Protein AF-A0A943KVH1-F1 (afdb_monomer)

Secondary structure (DSSP, 8-state):
--S-----S-SEEEEEEEE-SSSPEEEEEEEESSS-GGGPEEPGGGSSEEE-TT-EEEEEE-S--SEEEEEEE-TTS---EEEEEEEE-

Structure (mmCIF, N/CA/C/O backbone):
data_AF-A0A943KVH1-F1
#
_entry.id   AF-A0A943KVH1-F1
#
loop_
_atom_site.group_PDB
_atom_site.id
_atom_site.type_symbol
_atom_site.label_atom_id
_atom_site.label_alt_id
_atom_site.label_comp_id
_atom_site.label_asym_id
_atom_site.label_entity_id
_atom_site.label_seq_id
_atom_site.pdbx_PDB_ins_code
_atom_site.Cartn_x
_atom_site.Cartn_y
_atom_site.Cartn_z
_atom_site.occupancy
_atom_site.B_iso_or_equiv
_atom_site.auth_seq_id
_atom_site.auth_comp_id
_atom_site.auth_asym_id
_atom_site.auth_atom_id
_atom_site.pdbx_PDB_model_num
ATOM 1 N N . MET A 1 1 ? 15.305 0.606 -27.707 1.00 74.00 1 MET A N 1
ATOM 2 C CA . MET A 1 1 ? 15.975 0.746 -26.398 1.00 74.00 1 MET A CA 1
ATOM 3 C C . MET A 1 1 ? 14.892 0.704 -25.338 1.00 74.00 1 MET A C 1
ATOM 5 O O . MET A 1 1 ? 13.869 1.343 -25.547 1.00 74.00 1 MET A O 1
ATOM 9 N N . PHE A 1 2 ? 15.058 -0.092 -24.283 1.00 81.00 2 PHE A N 1
ATOM 10 C CA . PHE A 1 2 ? 14.129 -0.064 -23.153 1.00 81.00 2 PHE A CA 1
ATOM 11 C C . PHE A 1 2 ? 14.458 1.142 -22.271 1.00 81.00 2 PHE A C 1
ATOM 13 O O . PHE A 1 2 ? 15.632 1.418 -22.031 1.00 81.00 2 PHE A O 1
ATOM 20 N N . ASN A 1 3 ? 13.430 1.859 -21.824 1.00 84.50 3 ASN A N 1
ATOM 21 C CA . ASN A 1 3 ? 13.572 2.968 -20.883 1.00 84.50 3 ASN A CA 1
ATOM 22 C C . ASN A 1 3 ? 13.405 2.448 -19.446 1.00 84.50 3 ASN A C 1
ATOM 24 O O . ASN A 1 3 ? 12.782 1.408 -19.242 1.00 84.50 3 ASN A O 1
ATOM 28 N N . ASN A 1 4 ? 13.932 3.190 -18.464 1.00 84.56 4 ASN A N 1
ATOM 29 C CA . ASN A 1 4 ? 13.740 2.928 -17.029 1.00 84.56 4 ASN A CA 1
ATOM 30 C C . ASN A 1 4 ? 14.200 1.529 -16.584 1.00 84.56 4 ASN A C 1
ATOM 32 O O . ASN A 1 4 ? 13.486 0.814 -15.885 1.00 84.56 4 ASN A O 1
ATOM 36 N N . THR A 1 5 ? 15.408 1.148 -16.999 1.00 85.44 5 THR A N 1
ATOM 37 C CA . THR A 1 5 ? 16.033 -0.136 -16.650 1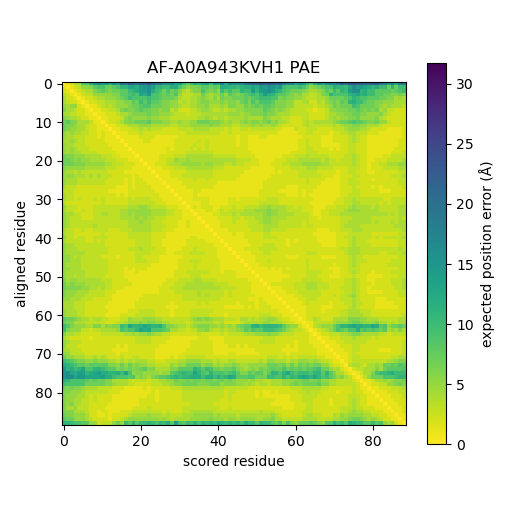.00 85.44 5 THR A CA 1
ATOM 38 C C . THR A 1 5 ? 16.639 -0.167 -15.246 1.00 85.44 5 THR A C 1
ATOM 40 O O . THR A 1 5 ? 17.055 -1.232 -14.795 1.00 85.44 5 THR A O 1
ATOM 43 N N . ASP A 1 6 ? 16.705 0.977 -14.563 1.00 87.81 6 ASP A N 1
ATOM 44 C CA . ASP A 1 6 ? 17.227 1.073 -13.202 1.00 87.81 6 ASP A CA 1
ATOM 45 C C . ASP A 1 6 ? 16.228 0.530 -12.1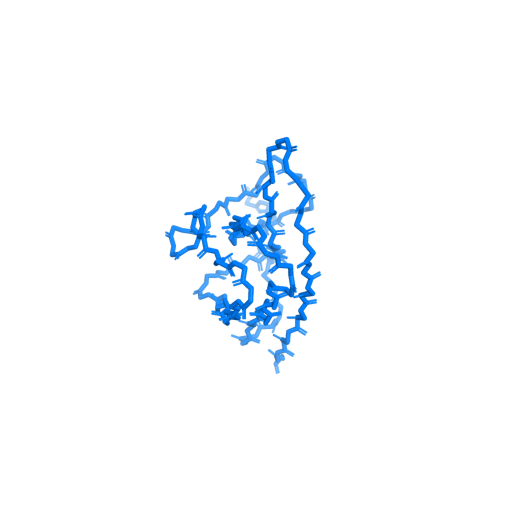71 1.00 87.81 6 ASP A C 1
ATOM 47 O O . ASP A 1 6 ? 15.008 0.662 -12.299 1.00 87.81 6 ASP A O 1
ATOM 51 N N . ILE A 1 7 ? 16.772 -0.054 -11.109 1.00 88.81 7 ILE A N 1
ATOM 52 C CA . ILE A 1 7 ? 16.058 -0.664 -9.987 1.00 88.81 7 ILE A CA 1
ATOM 53 C C . ILE A 1 7 ? 16.473 0.028 -8.687 1.00 88.81 7 ILE A C 1
ATOM 55 O O . ILE A 1 7 ? 17.572 0.577 -8.595 1.00 88.81 7 ILE A O 1
ATOM 59 N N . SER A 1 8 ? 15.617 -0.027 -7.664 1.00 89.88 8 SER A N 1
ATOM 60 C CA . SER A 1 8 ? 16.000 0.399 -6.320 1.00 89.88 8 SER A CA 1
ATOM 61 C C . SER A 1 8 ? 17.295 -0.300 -5.869 1.00 89.88 8 SER A C 1
ATOM 63 O O . SER A 1 8 ? 17.420 -1.516 -6.038 1.00 89.88 8 SER A O 1
ATOM 65 N N . PRO A 1 9 ? 18.246 0.425 -5.250 1.00 90.31 9 PRO A N 1
ATOM 66 C CA . PRO A 1 9 ? 19.448 -0.183 -4.684 1.00 90.31 9 PRO A CA 1
ATOM 67 C C . PRO A 1 9 ? 19.171 -0.961 -3.385 1.00 90.31 9 PRO A C 1
ATOM 69 O O . PRO A 1 9 ? 20.061 -1.645 -2.886 1.00 90.31 9 PRO A O 1
ATOM 72 N N . LEU A 1 10 ? 17.966 -0.847 -2.812 1.00 90.81 10 LEU A N 1
ATOM 73 C CA . LEU A 1 10 ? 17.593 -1.527 -1.574 1.00 90.81 10 LEU A CA 1
ATOM 74 C C . LEU A 1 10 ? 17.294 -3.007 -1.836 1.00 90.81 10 LEU A C 1
ATOM 76 O O . LEU A 1 10 ? 16.500 -3.346 -2.711 1.00 90.81 10 LEU A O 1
ATOM 80 N N . ARG A 1 11 ? 17.901 -3.892 -1.040 1.00 86.88 11 ARG A N 1
ATOM 81 C CA . ARG A 1 11 ? 17.782 -5.354 -1.182 1.00 86.88 11 ARG A CA 1
ATOM 82 C C . ARG A 1 11 ? 16.703 -5.954 -0.295 1.00 86.88 11 ARG A C 1
ATOM 84 O O . ARG A 1 11 ? 16.067 -6.932 -0.676 1.00 86.88 11 ARG A O 1
ATOM 91 N N . THR A 1 12 ? 16.496 -5.357 0.874 1.00 91.56 12 THR A N 1
ATOM 92 C CA . THR A 1 12 ? 15.482 -5.787 1.838 1.00 91.56 12 THR A CA 1
ATOM 93 C C . THR A 1 12 ? 14.627 -4.592 2.194 1.00 91.56 12 THR A C 1
ATOM 95 O O . THR A 1 12 ? 15.140 -3.600 2.711 1.00 91.56 12 THR A O 1
ATOM 98 N N . VAL A 1 13 ? 13.325 -4.681 1.925 1.00 95.00 13 VAL A N 1
ATOM 99 C CA . VAL A 1 13 ? 12.378 -3.599 2.195 1.00 95.00 13 VAL A CA 1
ATOM 100 C C . VAL A 1 13 ? 11.118 -4.148 2.853 1.00 95.00 13 VAL A C 1
ATOM 102 O O . VAL A 1 13 ? 10.567 -5.175 2.448 1.00 95.00 13 VAL A O 1
ATOM 105 N N . SER A 1 14 ? 10.643 -3.440 3.875 1.00 96.44 14 SER A N 1
ATOM 106 C CA . SER A 1 14 ? 9.388 -3.746 4.554 1.00 96.44 14 SER A CA 1
ATOM 107 C C . SER A 1 14 ? 8.662 -2.485 5.009 1.00 96.44 14 SER A C 1
ATOM 109 O O . SER A 1 14 ? 9.281 -1.470 5.332 1.00 96.44 14 SER A O 1
ATOM 111 N N . PHE A 1 15 ? 7.335 -2.574 5.064 1.00 97.81 15 PHE A N 1
ATOM 112 C CA . PHE A 1 15 ? 6.491 -1.598 5.736 1.00 97.81 15 PHE A CA 1
ATOM 113 C C . PHE A 1 15 ? 5.898 -2.207 7.002 1.00 97.81 15 PHE A C 1
ATOM 115 O O . PHE A 1 15 ? 5.353 -3.311 6.969 1.00 97.81 15 PHE A O 1
ATOM 122 N N . PHE A 1 16 ? 5.954 -1.466 8.102 1.00 98.38 16 PHE A N 1
ATOM 123 C CA . PHE A 1 16 ? 5.256 -1.786 9.341 1.00 98.38 16 PHE A CA 1
ATOM 124 C C . PHE A 1 16 ? 4.029 -0.891 9.432 1.00 98.38 16 PHE A C 1
ATOM 126 O O . PHE A 1 16 ? 4.164 0.327 9.536 1.00 98.38 16 PHE A O 1
ATOM 133 N N . VAL A 1 17 ? 2.844 -1.488 9.377 1.00 98.25 17 VAL A N 1
ATOM 134 C CA . VAL A 1 17 ? 1.565 -0.777 9.396 1.00 98.25 17 VAL A CA 1
ATOM 135 C C . VAL A 1 17 ? 0.845 -1.090 10.699 1.00 98.25 17 VAL A C 1
ATOM 137 O O . VAL A 1 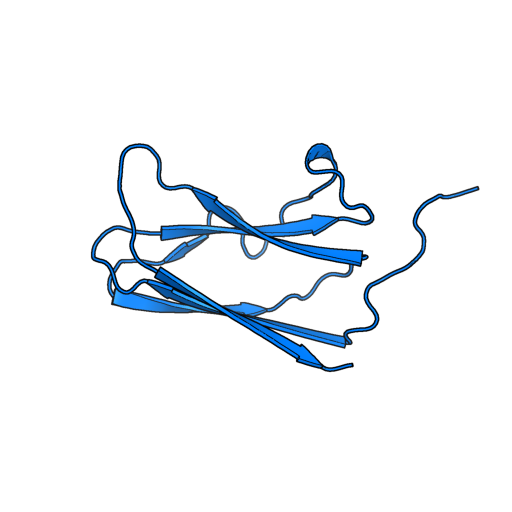17 ? 0.677 -2.255 11.053 1.00 98.25 17 VAL A O 1
ATOM 140 N N . TYR A 1 18 ? 0.409 -0.048 11.398 1.00 98.31 18 TYR A N 1
ATOM 141 C CA . TYR A 1 18 ? -0.324 -0.134 12.657 1.00 98.31 18 TYR A CA 1
ATOM 142 C C . TYR A 1 18 ? -1.670 0.561 12.479 1.00 98.31 18 TYR A C 1
ATOM 144 O O . TYR A 1 18 ? -1.708 1.789 12.388 1.00 98.31 18 TYR A O 1
ATOM 152 N N . ASN A 1 19 ? -2.763 -0.201 12.417 1.00 97.38 19 ASN A N 1
ATOM 153 C CA . ASN A 1 19 ? -4.107 0.366 12.373 1.00 97.38 19 ASN A CA 1
ATOM 154 C C . ASN A 1 19 ? -4.568 0.654 13.806 1.00 97.38 19 ASN A C 1
ATOM 156 O O . ASN A 1 19 ? -5.097 -0.213 14.493 1.00 97.38 19 ASN A O 1
ATOM 160 N N . THR A 1 20 ? -4.302 1.866 14.284 1.00 97.50 20 THR A N 1
ATOM 161 C CA . THR A 1 20 ? -4.582 2.276 15.667 1.00 97.50 20 THR A CA 1
ATOM 162 C C . THR A 1 20 ? -6.031 2.713 15.882 1.00 97.50 20 THR A C 1
ATOM 164 O O . THR A 1 20 ? -6.450 2.895 17.023 1.00 97.50 20 THR A O 1
ATOM 167 N N . GLY A 1 21 ? -6.795 2.889 14.801 1.00 94.94 21 GLY A N 1
ATOM 168 C CA . GLY A 1 21 ? -8.230 3.140 14.837 1.00 94.94 21 GLY A CA 1
ATOM 169 C C . GLY A 1 21 ? -9.064 1.864 14.972 1.00 94.94 21 GLY A C 1
ATOM 170 O O . GLY A 1 21 ? -8.552 0.758 15.115 1.00 94.94 21 GLY A O 1
ATOM 171 N N . THR A 1 22 ? -10.385 2.030 14.904 1.00 94.94 22 THR A N 1
ATOM 172 C CA . THR A 1 22 ? -11.365 0.932 14.991 1.00 94.94 22 THR A CA 1
ATOM 173 C C . THR A 1 22 ? -11.856 0.445 13.626 1.00 94.94 22 THR A C 1
ATOM 175 O O . THR A 1 22 ? -12.280 -0.701 13.498 1.00 94.94 22 THR A O 1
ATOM 178 N N . ASN A 1 23 ? -11.788 1.292 12.596 1.00 95.38 23 ASN A N 1
ATOM 179 C CA . ASN A 1 23 ? -12.219 0.950 11.243 1.00 95.38 23 ASN A CA 1
ATOM 180 C C . ASN A 1 23 ? -11.153 0.131 10.507 1.00 95.38 23 ASN A C 1
ATOM 182 O O . ASN A 1 23 ? -9.956 0.331 10.705 1.00 95.38 23 ASN A O 1
ATOM 186 N N . THR A 1 24 ? -11.585 -0.776 9.630 1.00 94.44 24 THR A N 1
ATOM 187 C CA . THR A 1 24 ? -10.666 -1.579 8.810 1.00 94.44 24 THR A CA 1
ATOM 188 C C . THR A 1 24 ? -9.945 -0.696 7.794 1.00 94.44 24 THR A C 1
ATOM 190 O O . THR A 1 24 ? -10.575 0.033 7.031 1.00 94.44 24 THR A O 1
ATOM 193 N N . LEU A 1 25 ? -8.619 -0.801 7.760 1.00 95.88 25 LEU A N 1
ATOM 194 C CA . LEU A 1 25 ? -7.755 -0.174 6.770 1.00 95.88 25 LEU A CA 1
ATOM 195 C C . LEU A 1 25 ? -7.516 -1.162 5.624 1.00 95.88 25 LEU A C 1
ATOM 197 O O . LEU A 1 25 ? -7.049 -2.274 5.859 1.00 95.88 25 LEU A O 1
ATOM 201 N N . THR A 1 26 ? -7.790 -0.753 4.386 1.00 96.38 26 THR A N 1
ATOM 202 C CA . THR A 1 26 ? -7.451 -1.548 3.195 1.00 96.38 26 THR A CA 1
ATOM 203 C C . THR A 1 26 ? -6.228 -0.952 2.516 1.00 96.38 26 THR A C 1
ATOM 205 O O . THR A 1 26 ? -6.212 0.249 2.237 1.00 96.38 26 THR A O 1
ATOM 208 N N . ILE A 1 27 ? -5.215 -1.780 2.247 1.00 97.31 27 ILE A N 1
ATOM 209 C CA . ILE A 1 27 ? -3.977 -1.367 1.576 1.00 97.31 27 ILE A CA 1
ATOM 210 C C . ILE A 1 27 ? -3.615 -2.259 0.392 1.00 97.31 27 ILE A C 1
ATOM 212 O O . ILE A 1 27 ? -3.895 -3.455 0.379 1.00 97.31 27 ILE A O 1
ATOM 216 N N . SER A 1 28 ? -2.900 -1.676 -0.562 1.00 97.75 28 SER A N 1
ATOM 217 C CA . SER A 1 28 ? -2.271 -2.373 -1.674 1.00 97.75 28 SER A CA 1
ATOM 218 C C . SER A 1 28 ? -0.794 -2.001 -1.756 1.00 97.75 28 SER A C 1
ATOM 220 O O . SER A 1 28 ? -0.459 -0.814 -1.803 1.00 97.75 28 SER A O 1
ATOM 222 N N . LEU A 1 29 ? 0.097 -2.995 -1.785 1.00 97.75 29 LEU A N 1
ATOM 223 C CA . LEU A 1 29 ? 1.509 -2.768 -2.099 1.00 97.75 29 LEU A CA 1
ATOM 224 C C . LEU A 1 29 ? 1.630 -2.534 -3.602 1.00 97.75 29 LEU A C 1
ATOM 226 O O . LEU A 1 29 ? 1.111 -3.319 -4.392 1.00 97.75 29 LEU A O 1
ATOM 230 N N . GLN A 1 30 ? 2.308 -1.465 -4.003 1.00 97.44 30 GLN A N 1
ATOM 231 C CA . GLN A 1 30 ? 2.488 -1.140 -5.412 1.00 97.44 30 GLN A CA 1
ATOM 232 C C . GLN A 1 30 ? 3.934 -0.803 -5.737 1.00 97.44 30 GLN A C 1
ATOM 234 O O . GLN A 1 30 ? 4.653 -0.254 -4.903 1.00 97.44 30 GLN A O 1
ATOM 239 N N . MET A 1 31 ? 4.317 -1.074 -6.978 1.00 95.56 31 MET A N 1
ATOM 240 C CA . MET A 1 31 ? 5.666 -0.888 -7.500 1.00 95.56 31 MET A CA 1
ATOM 241 C C . MET A 1 31 ? 5.632 -0.264 -8.895 1.00 95.56 31 MET A C 1
ATOM 243 O O . MET A 1 31 ? 4.700 -0.513 -9.658 1.00 95.56 31 MET A O 1
ATOM 247 N N . SER A 1 32 ? 6.638 0.548 -9.220 1.00 95.06 32 SER A N 1
ATOM 248 C CA . SER A 1 32 ? 6.744 1.229 -10.514 1.00 95.06 32 SER A CA 1
ATOM 249 C C . SER A 1 32 ? 8.207 1.435 -10.936 1.00 95.06 32 SER A C 1
ATOM 251 O O . SER A 1 32 ? 9.068 1.655 -10.075 1.00 95.06 32 SER A O 1
ATOM 253 N N . PRO A 1 33 ? 8.522 1.399 -12.245 1.00 92.88 33 PRO A N 1
ATOM 254 C CA . PRO A 1 33 ? 9.815 1.842 -12.771 1.00 92.88 33 PRO A CA 1
ATOM 255 C C . PRO A 1 33 ? 9.933 3.378 -12.859 1.00 92.88 33 PRO A C 1
ATOM 257 O O . PRO A 1 33 ? 11.034 3.902 -13.030 1.00 92.88 33 PRO A O 1
ATOM 260 N N . THR A 1 34 ? 8.819 4.109 -12.736 1.00 92.75 34 THR A N 1
ATOM 261 C CA . THR A 1 34 ? 8.747 5.576 -12.849 1.00 92.75 34 THR A CA 1
ATOM 262 C C . THR A 1 34 ? 7.993 6.198 -11.667 1.00 92.75 34 THR A C 1
ATOM 264 O O . THR A 1 34 ? 7.316 5.519 -10.895 1.00 92.75 34 THR A O 1
ATOM 267 N N . THR A 1 35 ? 8.057 7.520 -11.529 1.00 92.00 35 THR A N 1
ATOM 268 C CA . THR A 1 35 ? 7.246 8.256 -10.545 1.00 92.00 35 THR A CA 1
ATOM 269 C C . THR A 1 35 ? 5.804 8.502 -11.004 1.00 92.00 35 THR A C 1
ATOM 271 O O . THR A 1 35 ? 4.999 8.999 -10.217 1.00 92.00 35 THR A O 1
ATOM 274 N N . ASN A 1 36 ? 5.449 8.160 -12.247 1.00 95.25 36 ASN A N 1
ATOM 275 C CA . ASN A 1 36 ? 4.107 8.364 -12.781 1.00 95.25 36 ASN A CA 1
ATOM 276 C C . ASN A 1 36 ? 3.102 7.427 -12.094 1.00 95.25 36 ASN A C 1
ATOM 278 O O . ASN A 1 36 ? 3.263 6.209 -12.077 1.00 95.25 36 ASN A O 1
ATOM 282 N N . ASN A 1 37 ? 2.027 8.001 -11.553 1.00 94.94 37 ASN A N 1
ATOM 283 C CA . ASN A 1 37 ? 1.012 7.269 -10.797 1.00 94.94 37 ASN A CA 1
ATOM 284 C C . ASN A 1 37 ? 0.301 6.177 -11.602 1.00 94.94 37 ASN A C 1
ATOM 286 O O . ASN A 1 37 ? -0.110 5.185 -11.001 1.00 94.94 37 ASN A O 1
ATOM 290 N N . ALA A 1 38 ? 0.149 6.363 -12.916 1.00 96.12 38 ALA A N 1
ATOM 291 C CA . ALA A 1 38 ? -0.524 5.404 -13.792 1.00 96.12 38 ALA A CA 1
ATOM 292 C C . ALA A 1 38 ? 0.294 4.121 -14.026 1.00 96.12 38 ALA A C 1
ATOM 294 O O . ALA A 1 38 ? -0.285 3.093 -14.361 1.00 96.12 38 ALA A O 1
ATOM 295 N N . ASP A 1 39 ? 1.611 4.171 -13.802 1.00 94.81 39 ASP A N 1
ATOM 296 C CA . ASP A 1 39 ? 2.525 3.051 -14.064 1.00 94.81 39 ASP A CA 1
ATOM 297 C C . ASP A 1 39 ? 2.696 2.130 -12.840 1.00 94.81 39 ASP A C 1
ATOM 299 O O . ASP A 1 39 ? 3.394 1.118 -12.906 1.00 94.81 39 ASP A O 1
ATOM 303 N N . TYR A 1 40 ? 2.062 2.462 -11.709 1.00 96.75 40 TYR A N 1
ATOM 304 C CA . TYR A 1 40 ? 2.109 1.630 -10.510 1.00 96.75 40 TYR A CA 1
ATOM 305 C C . TYR A 1 40 ? 1.266 0.369 -10.674 1.00 96.75 40 TYR A C 1
ATOM 307 O O . TYR A 1 40 ? 0.047 0.424 -10.836 1.00 96.75 40 TYR A O 1
ATOM 315 N N . ILE A 1 41 ? 1.923 -0.776 -10.523 1.00 96.06 41 ILE A N 1
ATOM 316 C CA . ILE A 1 41 ? 1.304 -2.098 -10.567 1.00 96.06 41 ILE A CA 1
ATOM 317 C C . ILE A 1 41 ? 1.168 -2.619 -9.139 1.00 96.06 41 ILE A C 1
ATOM 319 O O . ILE A 1 41 ? 2.088 -2.493 -8.328 1.00 96.06 41 ILE A O 1
ATOM 323 N N . THR A 1 42 ? 0.012 -3.205 -8.830 1.00 97.12 42 THR A N 1
ATOM 324 C CA . THR A 1 42 ? -0.251 -3.808 -7.522 1.00 97.12 42 THR A CA 1
ATOM 325 C C . THR A 1 42 ? 0.406 -5.179 -7.408 1.00 97.12 42 THR A C 1
ATOM 327 O O . THR A 1 42 ? 0.229 -6.046 -8.264 1.00 97.12 42 THR A O 1
ATOM 330 N N . ASP A 1 43 ? 1.130 -5.387 -6.313 1.00 96.06 43 ASP A N 1
ATOM 331 C CA . ASP A 1 43 ? 1.654 -6.686 -5.926 1.00 96.06 43 ASP A CA 1
ATOM 332 C C . ASP A 1 43 ? 0.487 -7.613 -5.521 1.00 96.06 43 ASP A C 1
ATOM 334 O O . ASP A 1 43 ? -0.277 -7.281 -4.609 1.00 96.06 43 ASP A O 1
ATOM 338 N N . PRO A 1 44 ? 0.324 -8.789 -6.155 1.00 95.12 44 PRO A N 1
ATOM 339 C CA . PRO A 1 44 ? -0.804 -9.678 -5.878 1.00 95.12 44 PRO A CA 1
ATOM 340 C C . PRO A 1 44 ? -0.786 -10.276 -4.464 1.00 95.12 44 PRO A C 1
ATOM 342 O O . PRO A 1 44 ? -1.835 -10.688 -3.975 1.00 95.12 44 PRO A O 1
ATOM 345 N N . SER A 1 45 ? 0.368 -10.313 -3.790 1.00 95.19 45 SER A N 1
ATOM 346 C CA . SER A 1 45 ? 0.485 -10.774 -2.402 1.00 95.19 45 SER A CA 1
ATOM 347 C C . SER A 1 45 ? -0.185 -9.810 -1.418 1.00 95.19 45 SER A C 1
ATOM 349 O O . SER A 1 45 ? -0.573 -10.214 -0.322 1.00 95.19 45 SER A O 1
ATOM 351 N N . TYR A 1 46 ? -0.330 -8.540 -1.806 1.00 96.44 46 TYR A N 1
ATOM 352 C CA . TYR A 1 46 ? -0.937 -7.487 -1.001 1.00 96.44 46 TYR A CA 1
ATOM 353 C C . TYR A 1 46 ? -1.797 -6.585 -1.891 1.00 96.44 46 TYR A C 1
ATOM 355 O O . TYR A 1 46 ? -1.474 -5.419 -2.100 1.00 96.44 46 TYR A O 1
ATOM 363 N N . ASN A 1 47 ? -2.890 -7.135 -2.418 1.00 96.38 47 ASN A N 1
ATOM 364 C CA . ASN A 1 47 ? -3.901 -6.403 -3.179 1.00 96.38 47 ASN A CA 1
ATOM 365 C C . ASN A 1 47 ? -5.190 -6.300 -2.359 1.00 96.38 47 ASN A C 1
ATOM 367 O O . ASN A 1 47 ? -5.789 -7.326 -2.041 1.00 96.38 47 ASN A O 1
ATOM 371 N N . ASN A 1 48 ? -5.612 -5.080 -2.023 1.00 95.88 48 ASN A N 1
ATOM 372 C CA . ASN A 1 48 ? -6.754 -4.813 -1.145 1.00 95.88 48 ASN A CA 1
ATOM 373 C C . ASN A 1 48 ? -6.679 -5.611 0.168 1.00 95.88 48 ASN A C 1
ATOM 375 O O . ASN A 1 48 ? -7.670 -6.153 0.658 1.00 95.88 48 ASN A O 1
ATOM 379 N N . TYR A 1 49 ? -5.477 -5.702 0.731 1.00 96.75 49 TYR A N 1
ATOM 380 C CA . TYR A 1 49 ? -5.231 -6.407 1.973 1.00 96.75 49 TYR A CA 1
ATOM 381 C C . TYR A 1 49 ? -5.889 -5.649 3.131 1.00 96.75 49 TYR A C 1
ATOM 383 O O . TYR A 1 49 ? -5.589 -4.477 3.370 1.00 96.75 49 TYR A O 1
ATOM 391 N N . ALA A 1 50 ? -6.778 -6.326 3.856 1.00 95.88 50 ALA A N 1
ATOM 392 C CA . ALA A 1 50 ? -7.493 -5.761 4.992 1.00 95.88 50 ALA A CA 1
ATOM 393 C C . ALA A 1 50 ? -6.679 -5.893 6.288 1.00 95.88 50 ALA A C 1
ATOM 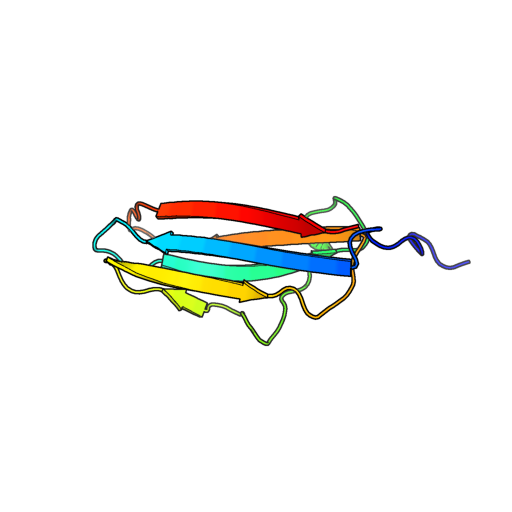395 O O . ALA A 1 50 ? -6.227 -6.980 6.652 1.00 95.88 50 ALA A O 1
ATOM 396 N N . ILE A 1 51 ? -6.530 -4.783 7.005 1.00 96.19 51 ILE A N 1
ATOM 397 C CA . ILE A 1 51 ? -5.961 -4.711 8.350 1.00 96.19 51 ILE A CA 1
ATOM 398 C C . ILE A 1 51 ? -7.070 -4.203 9.268 1.00 96.19 51 ILE A C 1
ATOM 400 O O . ILE A 1 51 ? -7.464 -3.036 9.196 1.00 96.19 51 ILE A O 1
ATOM 404 N N . VAL A 1 52 ? -7.604 -5.086 10.108 1.00 95.88 52 VAL A N 1
ATOM 405 C CA . VAL A 1 52 ? -8.699 -4.755 11.033 1.00 95.88 52 VAL A CA 1
ATOM 406 C C . VAL A 1 52 ? -8.234 -3.699 12.046 1.00 95.88 52 VAL A C 1
ATOM 408 O O . VAL A 1 52 ? -7.040 -3.571 12.322 1.00 95.88 52 VAL A O 1
ATOM 411 N N . GLY A 1 53 ? -9.170 -2.904 12.569 1.00 96.19 53 GLY A N 1
ATOM 412 C CA . GLY A 1 53 ? -8.882 -1.928 13.620 1.00 96.19 53 GLY A CA 1
ATOM 413 C C . GLY A 1 53 ? -8.223 -2.569 14.845 1.00 96.19 53 GLY A C 1
ATOM 414 O O . GLY A 1 53 ? -8.622 -3.648 15.279 1.00 96.19 53 GLY A O 1
ATOM 415 N N . GLY A 1 54 ? -7.200 -1.910 15.385 1.00 97.25 54 GLY A N 1
ATOM 416 C CA . GLY A 1 54 ? -6.374 -2.399 16.490 1.00 97.25 54 GLY A CA 1
ATOM 417 C C . GLY A 1 54 ? -5.265 -3.379 16.089 1.00 97.25 54 GLY A C 1
ATOM 418 O O . GLY A 1 54 ? -4.441 -3.726 16.939 1.00 97.25 54 GLY A O 1
ATOM 419 N N . ASP A 1 55 ? -5.211 -3.820 14.828 1.00 98.19 55 ASP A N 1
ATOM 420 C CA . ASP A 1 55 ? -4.229 -4.800 14.356 1.00 98.19 55 ASP A CA 1
ATOM 421 C C . ASP A 1 55 ? -2.985 -4.156 13.706 1.00 98.19 55 ASP A C 1
ATOM 423 O O . ASP A 1 55 ? -2.933 -2.958 13.400 1.00 98.19 55 ASP A O 1
ATOM 427 N N . ARG A 1 56 ? -1.945 -4.971 13.494 1.00 97.69 56 ARG A N 1
ATOM 428 C CA . ARG A 1 56 ? -0.665 -4.571 12.902 1.00 97.69 56 ARG A CA 1
ATOM 429 C C . ARG A 1 56 ? -0.191 -5.569 11.851 1.00 97.69 56 ARG A C 1
ATOM 431 O O . ARG A 1 56 ? -0.376 -6.776 11.984 1.00 97.69 56 ARG A O 1
ATOM 438 N N . LYS A 1 57 ? 0.503 -5.081 10.823 1.00 97.94 57 LYS A N 1
ATOM 439 C CA . LYS A 1 57 ? 1.015 -5.924 9.739 1.00 97.94 57 LYS A CA 1
ATOM 440 C C . LYS A 1 57 ? 2.406 -5.506 9.283 1.00 97.94 57 LYS A C 1
ATOM 442 O O . LYS A 1 57 ? 2.695 -4.321 9.147 1.00 97.94 57 LYS A O 1
ATOM 447 N N . ILE A 1 58 ? 3.239 -6.505 8.991 1.00 97.94 58 ILE A N 1
ATOM 448 C CA . ILE A 1 58 ? 4.467 -6.334 8.210 1.00 97.94 58 ILE A CA 1
ATOM 449 C C . ILE A 1 58 ? 4.152 -6.686 6.754 1.00 97.94 58 ILE A C 1
ATOM 451 O O . ILE A 1 58 ? 3.660 -7.782 6.467 1.00 97.94 58 ILE A O 1
ATOM 455 N N . ILE A 1 59 ? 4.429 -5.749 5.852 1.00 97.69 59 ILE A N 1
ATOM 456 C CA . ILE A 1 59 ? 4.303 -5.899 4.401 1.00 97.69 59 ILE A CA 1
ATOM 457 C C . ILE A 1 59 ? 5.712 -5.985 3.830 1.00 97.69 59 ILE A C 1
ATOM 459 O O . ILE A 1 59 ? 6.451 -5.001 3.860 1.00 97.69 59 ILE A O 1
ATOM 463 N N . THR A 1 60 ? 6.108 -7.159 3.349 1.00 96.19 60 THR A N 1
ATOM 464 C CA . THR A 1 60 ? 7.431 -7.359 2.749 1.00 96.19 60 THR A CA 1
ATOM 465 C C . THR A 1 60 ? 7.386 -7.056 1.257 1.00 96.19 60 THR A C 1
ATOM 467 O O . THR A 1 60 ? 6.482 -7.488 0.542 1.00 96.19 60 THR A O 1
ATOM 470 N N . VAL A 1 61 ? 8.377 -6.314 0.767 1.00 95.00 61 VAL A N 1
ATOM 471 C CA . VAL A 1 61 ? 8.529 -6.064 -0.668 1.00 95.00 61 VAL A CA 1
ATOM 472 C C . VAL A 1 61 ? 9.377 -7.192 -1.239 1.00 95.00 61 VAL A C 1
ATOM 474 O O . VAL A 1 61 ? 10.568 -7.286 -0.964 1.00 95.00 61 VAL A O 1
ATOM 477 N N . SER A 1 62 ? 8.735 -8.087 -1.987 1.00 90.44 62 SER A N 1
ATOM 478 C CA . SER A 1 62 ? 9.371 -9.283 -2.566 1.00 90.44 62 SER A CA 1
ATOM 479 C C . SER A 1 62 ? 9.654 -9.157 -4.063 1.00 90.44 62 SER A C 1
ATOM 481 O O . SER A 1 62 ? 10.263 -10.043 -4.661 1.00 90.44 62 SER A O 1
ATOM 483 N N . ARG A 1 63 ? 9.198 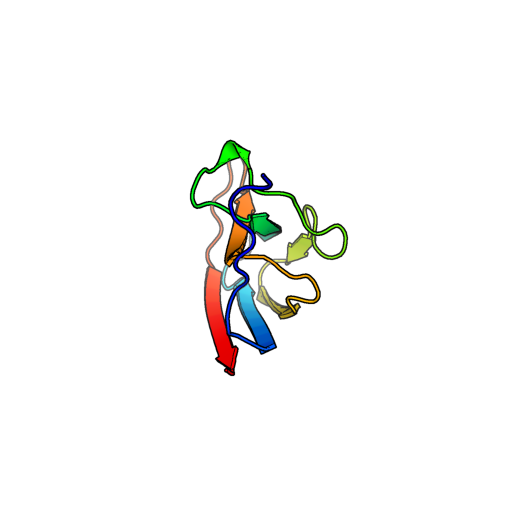-8.060 -4.675 1.00 89.81 63 ARG A N 1
ATOM 484 C CA . ARG A 1 63 ? 9.329 -7.769 -6.101 1.00 89.81 63 ARG A CA 1
ATOM 485 C C . ARG A 1 63 ? 10.066 -6.454 -6.318 1.00 89.81 63 ARG A C 1
ATOM 487 O O . ARG A 1 63 ? 10.141 -5.602 -5.438 1.00 89.81 63 ARG A O 1
ATOM 494 N N . PHE A 1 64 ? 10.613 -6.314 -7.516 1.00 81.88 64 PHE A N 1
ATOM 495 C CA . PHE A 1 64 ? 11.617 -5.315 -7.846 1.00 81.88 64 PHE A CA 1
ATOM 496 C C . PHE A 1 64 ? 11.053 -4.158 -8.667 1.00 81.88 64 PHE A C 1
ATOM 498 O O . PHE A 1 64 ? 10.518 -4.370 -9.751 1.00 81.88 64 PHE A O 1
ATOM 505 N N . GLY A 1 65 ? 11.231 -2.931 -8.186 1.00 85.88 65 GLY A N 1
ATOM 506 C CA . GLY A 1 65 ? 10.937 -1.706 -8.926 1.00 85.88 65 GLY A CA 1
ATOM 507 C C . GLY A 1 65 ? 11.894 -0.592 -8.519 1.00 85.88 65 GLY A C 1
ATOM 508 O O . GLY A 1 65 ? 12.681 -0.753 -7.585 1.00 85.88 65 GLY A O 1
ATOM 509 N N . ASN A 1 66 ? 11.829 0.541 -9.211 1.00 92.50 66 ASN A N 1
ATOM 510 C CA . ASN A 1 66 ? 12.569 1.735 -8.803 1.00 92.50 66 ASN A CA 1
ATOM 511 C C . ASN A 1 66 ? 11.846 2.451 -7.647 1.00 92.50 66 ASN A C 1
ATOM 513 O O . ASN A 1 66 ? 12.464 2.965 -6.719 1.00 92.50 66 ASN A O 1
ATOM 517 N N . TYR A 1 67 ? 10.513 2.376 -7.646 1.00 94.38 67 TYR A N 1
ATOM 518 C CA . TYR A 1 67 ? 9.650 2.955 -6.626 1.00 94.38 67 TYR A CA 1
ATOM 519 C C . TYR A 1 67 ? 8.706 1.904 -6.049 1.00 94.38 67 TYR A C 1
ATOM 521 O O . TYR A 1 67 ? 8.208 1.037 -6.769 1.00 94.38 67 TYR A O 1
ATOM 529 N N . THR A 1 68 ? 8.429 2.014 -4.750 1.00 95.44 68 THR A N 1
ATOM 530 C CA . THR A 1 68 ? 7.428 1.211 -4.040 1.00 95.44 68 THR A CA 1
ATOM 531 C C . THR A 1 68 ? 6.583 2.107 -3.143 1.00 95.44 68 THR A C 1
ATOM 533 O O . THR A 1 68 ? 7.085 3.082 -2.583 1.00 95.44 68 THR A O 1
ATOM 536 N N . ARG A 1 69 ? 5.301 1.778 -2.977 1.00 96.06 69 ARG A N 1
ATOM 537 C CA . ARG A 1 69 ? 4.384 2.506 -2.089 1.00 96.06 69 ARG A CA 1
ATOM 538 C C . ARG A 1 69 ? 3.314 1.598 -1.501 1.00 96.06 69 ARG A C 1
ATOM 540 O O . ARG A 1 69 ? 3.035 0.529 -2.036 1.00 96.06 69 ARG A O 1
ATOM 547 N N . LEU A 1 70 ? 2.663 2.085 -0.450 1.00 97.06 70 LEU A N 1
ATOM 548 C CA . LEU A 1 70 ? 1.374 1.571 0.000 1.00 97.06 70 LEU A CA 1
ATOM 549 C C . LEU A 1 70 ? 0.272 2.516 -0.479 1.00 97.06 70 LEU A C 1
ATOM 551 O O . LEU A 1 70 ? 0.257 3.690 -0.112 1.00 97.06 70 LEU A O 1
ATOM 555 N N . LEU A 1 71 ? -0.649 2.005 -1.289 1.00 96.94 71 LEU A N 1
ATOM 556 C CA . LEU A 1 71 ? -1.906 2.680 -1.588 1.00 96.94 71 LEU A CA 1
ATOM 557 C C . LEU A 1 71 ? -2.926 2.271 -0.528 1.00 96.94 71 LEU A C 1
ATOM 559 O O . LEU A 1 71 ? -3.132 1.080 -0.332 1.00 96.94 71 LEU A O 1
ATOM 563 N N . TYR A 1 72 ? -3.571 3.225 0.138 1.00 94.44 72 TYR A N 1
ATOM 564 C CA . TYR A 1 72 ? -4.673 2.941 1.059 1.00 94.44 72 TYR A CA 1
ATOM 565 C C . TYR A 1 72 ? -6.014 3.365 0.454 1.00 94.44 72 TYR A C 1
ATOM 567 O O . TYR A 1 72 ? -6.080 4.275 -0.372 1.00 94.44 72 TYR A O 1
ATOM 575 N N . THR A 1 73 ? -7.103 2.712 0.855 1.00 89.88 73 THR A N 1
ATOM 576 C CA . THR A 1 73 ? -8.466 3.068 0.432 1.00 89.88 73 THR A CA 1
ATOM 577 C C . THR A 1 73 ? -9.424 2.928 1.608 1.00 89.88 73 THR A C 1
ATOM 579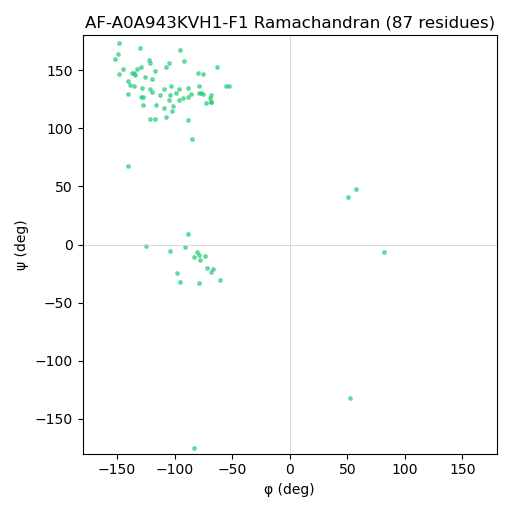 O O . THR A 1 73 ? -9.422 1.905 2.288 1.00 89.88 73 THR A O 1
ATOM 582 N N . LEU A 1 74 ? -10.224 3.969 1.861 1.00 83.00 74 LEU A N 1
ATOM 583 C CA . LEU A 1 74 ? -11.080 4.076 3.055 1.00 83.00 74 LEU A CA 1
ATOM 584 C C . LEU A 1 74 ? -12.569 4.311 2.742 1.00 83.00 74 LEU A C 1
ATOM 586 O O . LEU A 1 74 ? -13.394 4.364 3.656 1.00 83.00 74 LEU A O 1
ATOM 590 N N . GLY A 1 75 ? -12.943 4.423 1.463 1.00 81.75 75 GLY A N 1
ATOM 591 C CA . GLY A 1 75 ? -14.317 4.745 1.067 1.00 81.75 75 GLY A CA 1
ATOM 592 C C . GLY A 1 75 ? -14.828 6.010 1.772 1.00 81.75 75 GLY A C 1
ATOM 593 O O . GLY A 1 75 ? -14.126 7.015 1.816 1.00 81.75 75 GLY A O 1
ATOM 594 N N . ALA A 1 76 ? -16.033 5.946 2.348 1.00 80.69 76 ALA A N 1
ATOM 595 C CA . ALA A 1 76 ? -16.646 7.032 3.125 1.00 80.69 76 ALA A CA 1
ATOM 596 C C . ALA A 1 76 ? -16.292 7.010 4.628 1.00 80.69 76 ALA A C 1
ATOM 598 O O . ALA A 1 76 ? -16.902 7.728 5.419 1.00 80.69 76 ALA A O 1
ATOM 599 N N . THR A 1 77 ? -15.349 6.162 5.046 1.00 86.12 77 THR A N 1
ATOM 600 C CA . THR A 1 77 ? -14.965 6.006 6.455 1.00 86.12 77 THR A CA 1
ATOM 601 C C . THR A 1 77 ? -13.631 6.679 6.746 1.00 86.12 77 THR A C 1
ATOM 603 O O . THR A 1 77 ? -12.797 6.865 5.862 1.00 86.12 77 THR A O 1
ATOM 606 N N . THR A 1 78 ? -13.407 7.038 8.007 1.00 88.62 78 THR A N 1
ATOM 607 C CA . THR A 1 78 ? -12.104 7.510 8.486 1.00 88.62 78 THR A CA 1
ATOM 608 C C . THR A 1 78 ? -11.370 6.357 9.158 1.00 88.62 78 THR A C 1
ATOM 610 O O . THR A 1 78 ? -11.932 5.706 10.035 1.00 88.62 78 THR A O 1
ATOM 613 N N . ALA A 1 79 ? -10.111 6.119 8.797 1.00 89.81 79 ALA A N 1
ATOM 614 C CA . ALA A 1 79 ? -9.221 5.232 9.544 1.00 89.81 79 ALA A CA 1
ATOM 615 C C . ALA A 1 79 ? -8.037 6.020 10.098 1.00 89.81 79 ALA A C 1
ATOM 617 O O . ALA A 1 79 ? -7.578 6.983 9.483 1.00 89.81 79 ALA A O 1
ATOM 618 N N . THR A 1 80 ? -7.529 5.568 11.239 1.00 95.94 80 THR A N 1
ATOM 619 C CA . THR A 1 80 ? -6.354 6.135 11.902 1.00 95.94 80 THR A CA 1
ATOM 620 C C . THR A 1 80 ? -5.271 5.073 11.909 1.00 95.94 80 THR A C 1
ATOM 622 O O . THR A 1 80 ? -5.475 3.987 12.447 1.00 95.94 80 THR A O 1
ATOM 625 N N . PHE A 1 81 ? -4.130 5.360 11.292 1.00 96.94 81 PHE A N 1
ATOM 626 C CA . PHE A 1 81 ? -3.030 4.409 11.214 1.00 96.94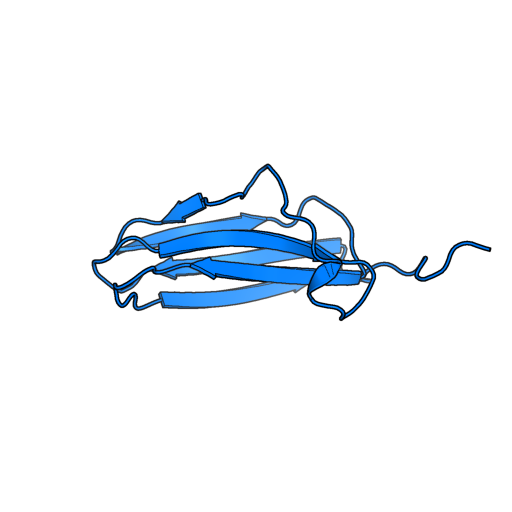 81 PHE A CA 1
ATOM 627 C C . PHE A 1 81 ? -1.679 5.112 11.112 1.00 96.94 81 PHE A C 1
ATOM 629 O O . PHE A 1 81 ? -1.595 6.264 10.688 1.00 96.94 81 PHE A O 1
ATOM 636 N N . SER A 1 82 ? -0.624 4.376 11.453 1.00 97.75 82 SER A N 1
ATOM 637 C CA . SER A 1 82 ? 0.768 4.766 11.226 1.00 97.75 82 SER A CA 1
ATOM 638 C C . SER A 1 82 ? 1.446 3.739 10.328 1.00 97.75 82 SER A C 1
ATOM 640 O O . SER A 1 82 ? 1.210 2.537 10.467 1.00 97.75 82 SER A O 1
ATOM 642 N N . ALA A 1 83 ? 2.313 4.199 9.429 1.00 97.31 83 ALA A N 1
ATOM 643 C CA . ALA A 1 83 ? 3.133 3.337 8.588 1.00 97.31 83 ALA A CA 1
ATOM 644 C C . ALA A 1 83 ? 4.603 3.756 8.678 1.00 97.31 83 ALA A C 1
ATOM 646 O O . ALA A 1 83 ? 4.922 4.940 8.587 1.00 97.31 83 ALA A O 1
ATOM 647 N N . TYR A 1 84 ? 5.491 2.777 8.829 1.00 98.00 84 TYR A N 1
ATOM 648 C CA . TYR A 1 84 ? 6.936 2.980 8.881 1.00 98.00 84 TYR A CA 1
ATOM 649 C C . TYR A 1 84 ? 7.600 2.179 7.773 1.00 98.00 84 TYR A C 1
ATOM 651 O O . TYR A 1 84 ? 7.284 1.006 7.579 1.00 98.00 84 TYR A O 1
ATOM 659 N N . PHE A 1 85 ? 8.525 2.812 7.063 1.00 96.25 85 PHE A N 1
ATOM 660 C CA . PHE A 1 85 ? 9.337 2.176 6.035 1.00 96.25 85 PHE A CA 1
ATOM 661 C C . PHE A 1 85 ? 10.681 1.758 6.627 1.00 96.25 85 PHE A C 1
ATOM 663 O O . PHE A 1 85 ? 11.324 2.555 7.308 1.00 96.25 85 PHE A O 1
ATOM 670 N N . ASN A 1 86 ? 11.115 0.532 6.343 1.00 96.00 86 ASN A N 1
ATOM 671 C CA . ASN A 1 86 ? 12.453 0.070 6.679 1.00 96.00 86 A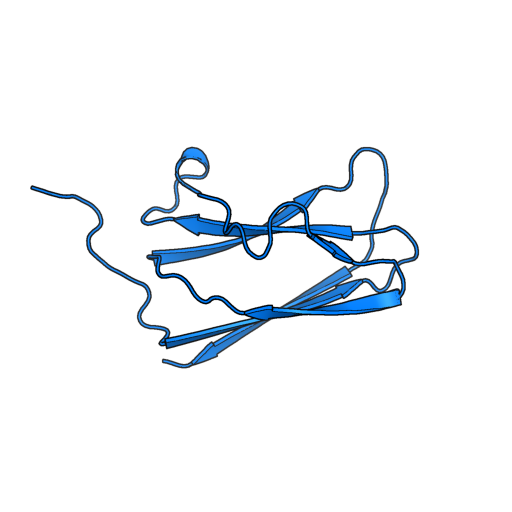SN A CA 1
ATOM 672 C C . ASN A 1 86 ? 13.109 -0.553 5.446 1.00 96.00 86 ASN A C 1
ATOM 674 O O . ASN A 1 86 ? 12.526 -1.434 4.808 1.00 96.00 86 ASN A O 1
ATOM 678 N N . GLY A 1 87 ? 14.309 -0.08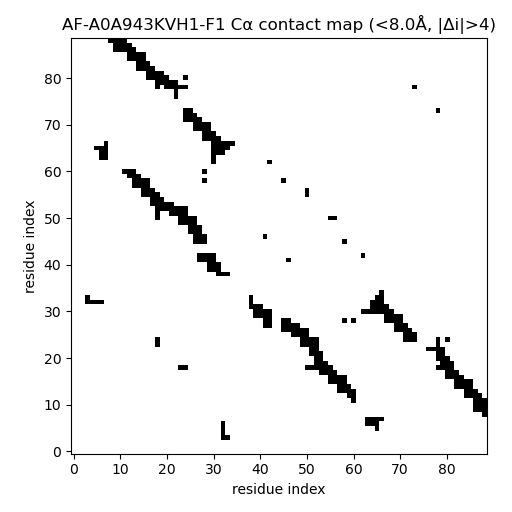2 5.118 1.00 93.12 87 GLY A N 1
ATOM 679 C CA . GLY A 1 87 ? 15.051 -0.482 3.932 1.00 93.12 87 GLY A CA 1
ATOM 680 C C . GLY A 1 87 ? 16.531 -0.664 4.238 1.00 93.12 87 GLY A C 1
ATOM 681 O O . GLY A 1 87 ? 17.125 0.160 4.929 1.00 93.12 87 GLY A O 1
ATOM 682 N N . GLN A 1 88 ? 17.121 -1.727 3.699 1.00 92.00 88 GLN A N 1
ATOM 683 C CA . GLN A 1 88 ? 18.554 -2.005 3.768 1.00 92.00 88 GLN A CA 1
ATOM 684 C C . GLN A 1 88 ? 19.142 -2.064 2.355 1.00 92.00 88 GLN A C 1
ATOM 686 O O . GLN A 1 88 ? 18.600 -2.756 1.487 1.00 92.00 88 GLN A O 1
ATOM 691 N N . SER A 1 89 ? 20.251 -1.348 2.150 1.00 86.62 89 SER A N 1
ATOM 692 C CA . SER A 1 89 ? 21.086 -1.384 0.940 1.00 86.62 89 SER A CA 1
ATOM 693 C C . SER A 1 89 ? 22.114 -2.508 0.991 1.00 86.62 89 SER A C 1
ATOM 695 O O . SER A 1 89 ? 22.796 -2.588 2.040 1.00 86.62 89 SER A O 1
#

Mean predicted aligned error: 3.4 Å

Solvent-accessible surface area (backbone atoms only — not comparable to full-atom values): 5214 Å² total; per-residue (Å²): 133,84,76,65,83,62,61,46,77,55,77,46,40,38,37,45,37,38,28,74,25,77,42,63,42,28,31,24,38,30,33,14,60,55,91,53,77,87,62,50,45,70,40,80,95,31,56,71,38,76,39,49,36,68,37,71,47,79,47,73,58,89,74,91,30,44,37,76,47,78,49,74,58,52,86,98,54,78,65,44,68,51,77,45,82,49,75,41,111

Radius of gyration: 14.05 Å; Cα contacts (8 Å, |Δi|>4): 191; chains: 1; bounding box: 38×19×43 Å

pLDDT: mean 93.42, std 5.04, range [74.0, 98.38]

Sequence (89 aa):
MFNNTDISPLRTVSFFVYNTGTNTLTISLQMSPTTNNADYITDPSYNNYAIVGGDRKIITVSRFGNYTRLLYTLGATTATFSAYFNGQS

Nearest PDB structures (foldseek):
  5mjv-assembly1_A  TM=5.832E-01  e=2.055E+00  Echovirus 22 (strain Harris)
  8k11-assembly1_B  TM=5.017E-01  e=4.161E+00  Homo sapiens
  8wot-assembly1_A  TM=4.549E-01  e=3.536E+00  Homo sapiens
  8k10-assembly1_B  TM=4.931E-01  e=7.162E+00  Homo sapiens
  8jun-assembly1_B  TM=4.935E-01  e=7.162E+00  Homo sapiens

Foldseek 3Di:
DDPLPDWAPFDWKKKKKFFQAQAKKFKWKWAASDPDPVRTDTDPVRHRDIAGHRGMDIDTDPDIYNDIDIDIDDDPDDTDMDMDMDTDD